Protein AF-A0A3C0JA86-F1 (afdb_monomer_lite)

pLDDT: mean 90.75, std 8.88, range [46.28, 97.94]

Foldseek 3Di:
DQDKDWPCRVCVPDDDPDTAIAREEDQDLVPAAARHEHEFEDDPPDTSLVCPVSNVVRHHPYYHYDPPDPPVRDDDD

Sequence (77 aa):
MSRSMSLSQLLPDMALPRDSVITGLVMDSRAVRPGDAFVAIAGFGTHGLAFAEQARARGAAVVLFEPPAPAEFPTPA

Structure (mmCIF, N/CA/C/O backbone):
data_AF-A0A3C0JA86-F1
#
_entry.id   AF-A0A3C0JA86-F1
#
loop_
_atom_site.group_PDB
_atom_site.id
_atom_site.type_symbol
_atom_site.label_atom_id
_atom_site.label_alt_id
_atom_site.label_comp_id
_atom_site.label_asym_id
_atom_site.label_entity_id
_atom_site.label_seq_id
_atom_site.pdbx_PDB_ins_code
_atom_site.Cartn_x
_atom_site.Cartn_y
_atom_site.Cartn_z
_atom_site.occupancy
_atom_site.B_iso_or_equiv
_atom_site.auth_seq_id
_atom_site.auth_comp_id
_atom_site.auth_asym_id
_atom_site.auth_atom_id
_atom_site.pdbx_PDB_model_num
ATOM 1 N N . MET A 1 1 ? 0.539 -3.143 19.782 1.00 46.28 1 MET A N 1
ATOM 2 C CA . MET A 1 1 ? -0.254 -1.903 19.671 1.00 46.28 1 MET A CA 1
ATOM 3 C C . MET A 1 1 ? 0.024 -1.312 18.302 1.00 46.28 1 MET A C 1
ATOM 5 O O . MET A 1 1 ? 1.030 -0.636 18.145 1.00 46.28 1 MET A O 1
ATOM 9 N N . SER A 1 2 ? -0.787 -1.642 17.297 1.00 57.12 2 SER A N 1
ATOM 10 C CA . SER A 1 2 ? -0.704 -0.972 15.996 1.00 57.12 2 SER A CA 1
ATOM 11 C C . SER A 1 2 ? -1.376 0.387 16.161 1.00 57.12 2 SER A C 1
ATOM 13 O O . SER A 1 2 ? -2.566 0.440 16.462 1.00 57.12 2 SER A O 1
ATOM 15 N N . ARG A 1 3 ? -0.614 1.481 16.086 1.00 79.81 3 ARG A N 1
ATOM 16 C CA . ARG A 1 3 ? -1.204 2.824 16.087 1.00 79.81 3 ARG A CA 1
ATOM 17 C C . ARG A 1 3 ? -1.831 3.046 14.716 1.00 79.81 3 ARG A C 1
ATOM 19 O O . ARG A 1 3 ? -1.108 3.132 13.731 1.00 79.81 3 ARG A O 1
ATOM 26 N N . SER A 1 4 ? -3.157 3.113 14.664 1.00 91.12 4 SER A N 1
ATOM 27 C CA . SER A 1 4 ? -3.862 3.566 13.466 1.00 91.12 4 SER A CA 1
ATOM 28 C C . SER A 1 4 ? -3.598 5.058 13.244 1.00 91.12 4 SER A C 1
ATOM 30 O O . SER A 1 4 ? -3.523 5.818 14.212 1.00 91.12 4 SER A O 1
ATOM 32 N N . MET A 1 5 ? -3.448 5.472 11.989 1.00 94.12 5 MET A N 1
ATOM 33 C CA . MET A 1 5 ? -3.126 6.851 11.600 1.00 94.12 5 MET A CA 1
ATOM 34 C C . MET A 1 5 ? -3.749 7.160 10.236 1.00 94.12 5 MET A C 1
ATOM 36 O O . MET A 1 5 ? -3.817 6.269 9.391 1.00 94.12 5 MET A O 1
ATOM 40 N N . SER A 1 6 ? -4.228 8.387 10.011 1.00 95.62 6 SER A N 1
ATOM 41 C CA . SER A 1 6 ? -4.700 8.793 8.680 1.00 95.62 6 SER A CA 1
ATOM 42 C C . SER A 1 6 ? -3.522 9.096 7.751 1.00 95.62 6 SER A C 1
ATOM 44 O O . SER A 1 6 ? -2.446 9.503 8.204 1.00 95.62 6 SER A O 1
ATOM 46 N N . LEU A 1 7 ? -3.709 8.901 6.445 1.00 94.50 7 LEU A N 1
ATOM 47 C CA . LEU A 1 7 ? -2.691 9.225 5.448 1.00 94.50 7 LEU A CA 1
ATOM 48 C C . LEU A 1 7 ? -2.348 10.715 5.450 1.00 94.50 7 LEU A C 1
ATOM 50 O O . LEU A 1 7 ? -1.177 11.049 5.313 1.00 94.50 7 LEU A O 1
ATOM 54 N N . SER A 1 8 ? -3.331 11.597 5.639 1.00 95.75 8 SER A N 1
ATOM 55 C CA . SER A 1 8 ? -3.109 13.045 5.747 1.00 95.75 8 SER A CA 1
ATOM 56 C C . SER A 1 8 ? -2.196 13.404 6.916 1.00 95.75 8 SER A C 1
ATOM 58 O O . SER A 1 8 ? -1.389 14.321 6.821 1.00 95.75 8 SER A O 1
ATOM 60 N N . GLN A 1 9 ? -2.270 12.649 8.012 1.00 94.75 9 GLN A N 1
ATOM 61 C CA . GLN A 1 9 ? -1.379 12.835 9.147 1.00 94.75 9 GLN A CA 1
ATOM 62 C C . GLN A 1 9 ? 0.031 12.305 8.859 1.00 94.75 9 GLN A C 1
ATOM 64 O O . GLN A 1 9 ? 0.997 12.820 9.418 1.00 94.75 9 GLN A O 1
ATOM 69 N N . LEU A 1 10 ? 0.149 11.241 8.054 1.00 93.50 10 LEU A N 1
ATOM 70 C CA . LEU A 1 10 ? 1.435 10.625 7.705 1.00 93.50 10 LEU A CA 1
ATOM 71 C C . LEU A 1 10 ? 2.183 11.444 6.650 1.00 93.50 10 LEU A C 1
ATOM 73 O O . LEU A 1 10 ? 3.404 11.559 6.715 1.00 93.50 10 LEU A O 1
ATOM 77 N N . LEU A 1 11 ? 1.446 11.991 5.686 1.00 93.06 11 LEU A N 1
ATOM 78 C CA . LEU A 1 11 ? 1.943 12.723 4.527 1.00 93.06 11 LEU A CA 1
ATOM 79 C C . LEU A 1 11 ? 1.260 14.102 4.460 1.00 93.06 11 LEU A C 1
ATOM 81 O O . LEU A 1 11 ? 0.485 14.351 3.534 1.00 93.06 11 LEU A O 1
ATOM 85 N N . PRO A 1 12 ? 1.520 14.998 5.431 1.00 93.44 12 PRO A N 1
ATOM 86 C CA . PRO A 1 12 ? 0.813 16.277 5.543 1.00 93.44 12 PRO A CA 1
ATOM 87 C C . PRO A 1 12 ? 1.028 17.206 4.344 1.00 93.44 12 PRO A C 1
ATOM 89 O O . PRO A 1 12 ? 0.163 18.023 4.041 1.00 93.44 12 PRO A O 1
ATOM 92 N N . ASP A 1 13 ? 2.147 17.048 3.635 1.00 93.56 13 ASP A N 1
ATOM 93 C CA . ASP A 1 13 ? 2.532 17.898 2.506 1.00 93.56 13 ASP A CA 1
ATOM 94 C C . ASP A 1 13 ? 2.167 17.296 1.133 1.00 93.56 13 ASP A C 1
ATOM 96 O O . ASP A 1 13 ? 2.587 17.809 0.095 1.00 93.56 13 ASP A O 1
ATOM 100 N N . MET A 1 14 ? 1.388 16.204 1.095 1.00 88.81 14 MET A N 1
ATOM 101 C CA . MET A 1 14 ? 0.880 15.622 -0.154 1.00 88.81 14 MET A CA 1
ATOM 102 C C . MET A 1 14 ? -0.598 15.931 -0.386 1.00 88.81 14 MET A C 1
ATOM 104 O O . MET A 1 14 ? -1.442 15.769 0.493 1.00 88.81 14 MET A O 1
ATOM 108 N N . ALA A 1 15 ? -0.938 16.248 -1.638 1.00 88.56 15 ALA A N 1
ATOM 109 C CA . ALA A 1 15 ? -2.318 16.204 -2.102 1.00 88.56 15 ALA A CA 1
ATOM 110 C C . ALA A 1 15 ? -2.754 14.740 -2.269 1.00 88.56 15 ALA A C 1
ATOM 112 O O . ALA A 1 15 ? -2.348 14.058 -3.212 1.00 88.56 15 ALA A O 1
ATOM 113 N N . LEU A 1 16 ? -3.575 14.252 -1.340 1.00 89.81 16 LEU A N 1
ATOM 114 C CA . LEU A 1 16 ? -4.064 12.877 -1.341 1.00 89.81 16 LEU A CA 1
ATOM 115 C C . LEU A 1 16 ? -5.447 12.795 -2.003 1.00 89.81 16 LEU A C 1
ATOM 117 O O . LEU A 1 16 ? -6.323 13.598 -1.678 1.00 89.81 16 LEU A O 1
ATOM 121 N N . PRO A 1 17 ? -5.701 11.803 -2.876 1.00 86.75 17 PRO A N 1
ATOM 122 C CA . PRO A 1 17 ? -7.015 11.633 -3.497 1.00 86.75 17 PRO A CA 1
ATOM 123 C C . PRO A 1 17 ? -8.093 11.234 -2.479 1.00 86.75 17 PRO A C 1
ATOM 125 O O . PRO A 1 17 ? -9.270 11.541 -2.668 1.00 86.75 17 PRO A O 1
ATOM 128 N N . ARG A 1 18 ? -7.704 10.535 -1.404 1.00 89.56 18 ARG A N 1
ATOM 129 C CA . ARG A 1 18 ? -8.564 10.145 -0.281 1.00 89.56 18 ARG A CA 1
ATOM 130 C C . ARG A 1 18 ? -7.739 10.063 0.997 1.00 89.56 18 ARG A C 1
ATOM 132 O O . ARG A 1 18 ? -6.632 9.530 0.978 1.00 89.56 18 ARG A O 1
ATOM 139 N N . ASP A 1 19 ? -8.311 10.513 2.109 1.00 92.81 19 ASP A N 1
ATOM 140 C CA . ASP A 1 19 ? -7.687 10.374 3.423 1.00 92.81 19 ASP A CA 1
ATOM 141 C C . ASP A 1 19 ? -8.083 9.042 4.076 1.00 92.81 19 ASP A C 1
ATOM 143 O O . ASP A 1 19 ? -9.156 8.910 4.666 1.00 92.81 19 ASP A O 1
ATOM 147 N N . SER A 1 20 ? -7.243 8.021 3.900 1.00 93.75 20 SER A N 1
ATOM 148 C CA . SER A 1 20 ? -7.497 6.667 4.410 1.00 93.75 20 SER A CA 1
ATOM 149 C C . SER A 1 20 ? -6.800 6.441 5.747 1.00 93.75 20 SER A C 1
ATOM 151 O O . SER A 1 20 ? -5.683 6.908 5.955 1.00 93.75 20 SER A O 1
ATOM 153 N N . VAL A 1 21 ? -7.429 5.689 6.651 1.00 95.50 21 VAL A N 1
ATOM 154 C CA . VAL A 1 21 ? -6.779 5.242 7.890 1.00 95.50 21 VAL A CA 1
ATOM 155 C C . VAL A 1 21 ? -5.987 3.973 7.608 1.00 95.50 21 VAL A C 1
ATOM 157 O O . VAL A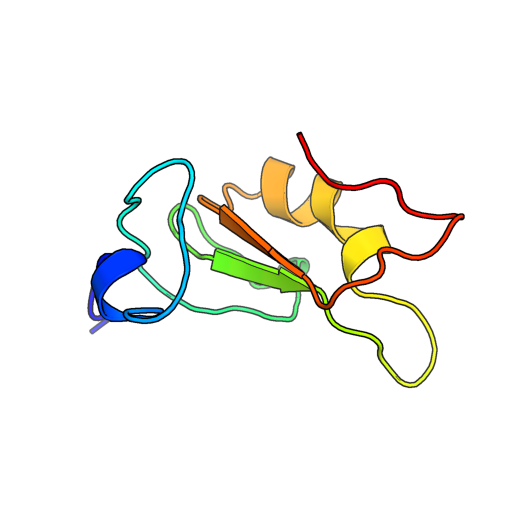 1 21 ? -6.532 3.009 7.075 1.00 95.50 21 VAL A O 1
ATOM 160 N N . ILE A 1 22 ? -4.718 3.969 8.002 1.00 95.94 22 ILE A N 1
ATOM 161 C CA . ILE A 1 22 ? -3.826 2.816 7.900 1.00 95.94 22 ILE A CA 1
ATOM 162 C C . ILE A 1 22 ? -3.463 2.306 9.293 1.00 95.94 22 ILE A C 1
ATOM 164 O O . ILE A 1 22 ? -3.417 3.068 10.262 1.00 95.94 22 ILE A O 1
ATOM 168 N N . THR A 1 23 ? -3.200 1.008 9.407 1.00 96.12 23 THR A N 1
ATOM 169 C CA . THR A 1 23 ? -2.802 0.357 10.668 1.00 96.12 23 THR A CA 1
ATOM 170 C C . THR A 1 23 ? -1.317 0.022 10.742 1.00 96.12 23 THR A C 1
ATOM 172 O O . THR A 1 23 ? -0.823 -0.338 11.812 1.00 96.12 23 THR A O 1
ATOM 175 N N . GLY A 1 24 ? -0.607 0.151 9.624 1.00 95.00 24 GLY A N 1
ATOM 176 C CA . GLY A 1 24 ? 0.801 -0.189 9.499 1.00 95.00 24 GLY A CA 1
ATOM 177 C C . GLY A 1 24 ? 1.367 0.209 8.141 1.00 95.00 24 GLY A C 1
ATOM 178 O O . GLY A 1 24 ? 0.623 0.499 7.205 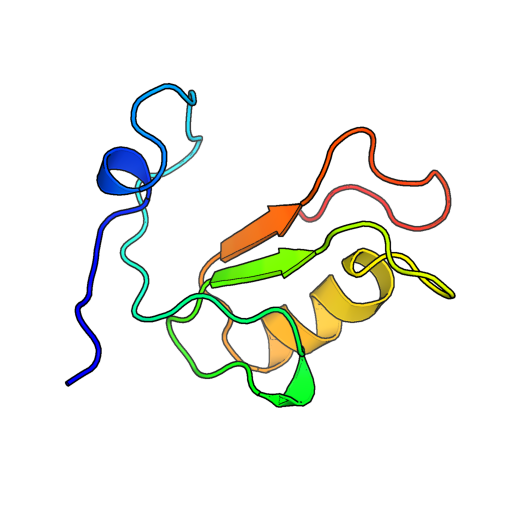1.00 95.00 24 GLY A O 1
ATOM 179 N N . LEU A 1 25 ? 2.696 0.219 8.053 1.00 95.50 25 LEU A N 1
ATOM 180 C CA . LEU A 1 25 ? 3.458 0.400 6.819 1.00 95.50 25 LEU A CA 1
ATOM 181 C C . LEU A 1 25 ? 4.286 -0.858 6.585 1.00 95.50 25 LEU A C 1
ATOM 183 O O . LEU A 1 25 ? 5.012 -1.297 7.479 1.00 95.50 25 LEU A O 1
ATOM 187 N N . VAL A 1 26 ? 4.173 -1.441 5.395 1.00 95.94 26 VAL A N 1
ATOM 188 C CA . VAL A 1 26 ? 4.819 -2.712 5.069 1.00 95.94 26 VAL A CA 1
ATOM 189 C C . VAL A 1 26 ? 5.438 -2.644 3.675 1.00 95.94 26 VAL A C 1
ATOM 191 O O . VAL A 1 26 ? 4.771 -2.268 2.720 1.00 95.94 26 VAL A O 1
ATOM 194 N N . MET A 1 27 ? 6.705 -3.046 3.544 1.00 94.94 27 MET A N 1
ATOM 195 C CA . MET A 1 27 ? 7.395 -3.159 2.244 1.00 94.94 27 MET A CA 1
ATOM 196 C C . MET A 1 27 ? 7.389 -4.581 1.669 1.00 94.94 27 MET A C 1
ATOM 198 O O . MET A 1 27 ? 7.589 -4.762 0.473 1.00 94.94 27 MET A O 1
ATOM 202 N N . ASP A 1 28 ? 7.174 -5.608 2.496 1.00 95.12 28 ASP A N 1
ATOM 203 C CA . ASP A 1 28 ? 7.056 -6.994 2.032 1.00 95.12 28 ASP A CA 1
ATOM 204 C C . ASP A 1 28 ? 5.578 -7.335 1.801 1.00 95.12 28 ASP A C 1
ATOM 206 O O . ASP A 1 28 ? 4.801 -7.454 2.751 1.00 95.12 28 ASP A O 1
ATOM 210 N N . SER A 1 29 ? 5.176 -7.526 0.542 1.00 96.12 29 SER A N 1
ATOM 211 C CA . SER A 1 29 ? 3.791 -7.855 0.170 1.00 96.12 29 SER A CA 1
ATOM 212 C C . SER A 1 29 ? 3.266 -9.100 0.904 1.00 96.12 29 SER A C 1
ATOM 214 O O . SER A 1 29 ? 2.069 -9.204 1.188 1.00 96.12 29 SER A O 1
ATOM 216 N N . ARG A 1 30 ? 4.154 -10.027 1.292 1.00 96.25 30 ARG A N 1
ATOM 217 C CA . ARG A 1 30 ? 3.838 -11.257 2.041 1.00 96.25 30 ARG A CA 1
ATOM 218 C C . ARG A 1 30 ? 3.566 -11.009 3.524 1.00 96.25 30 ARG A C 1
ATOM 220 O O . ARG A 1 30 ? 2.988 -11.873 4.182 1.00 96.25 30 ARG A O 1
ATOM 227 N N . ALA A 1 31 ? 3.949 -9.849 4.047 1.00 97.19 31 ALA A N 1
ATOM 228 C CA . ALA A 1 31 ? 3.702 -9.444 5.427 1.00 97.19 31 ALA A CA 1
ATOM 229 C C . ALA A 1 31 ? 2.474 -8.529 5.581 1.00 97.19 31 ALA A C 1
ATOM 231 O O . ALA A 1 31 ? 2.000 -8.367 6.701 1.00 97.19 31 ALA A O 1
ATOM 232 N N . VAL A 1 32 ? 1.927 -7.991 4.481 1.00 97.94 32 VAL A N 1
ATOM 233 C CA . VAL A 1 32 ? 0.716 -7.144 4.471 1.00 97.94 32 VAL A CA 1
ATOM 234 C C . VAL A 1 32 ? -0.439 -7.792 5.237 1.00 97.94 32 VAL A C 1
ATOM 236 O O . VAL A 1 32 ? -0.707 -8.989 5.101 1.00 97.94 32 VAL A O 1
ATOM 239 N N . ARG A 1 33 ? -1.153 -7.002 6.027 1.00 96.69 33 ARG A N 1
ATOM 240 C CA . ARG A 1 33 ? -2.400 -7.397 6.682 1.00 96.69 33 ARG A CA 1
ATOM 241 C C . ARG A 1 33 ? -3.510 -6.430 6.262 1.00 96.69 33 ARG A C 1
ATOM 243 O O . ARG A 1 33 ? -3.207 -5.307 5.854 1.00 96.69 33 ARG A O 1
ATOM 250 N N . PRO A 1 34 ? -4.789 -6.835 6.366 1.00 96.81 34 PRO A N 1
ATOM 251 C CA . PRO A 1 34 ? -5.902 -5.929 6.124 1.00 96.81 34 PRO A CA 1
ATOM 252 C C . PRO A 1 34 ? -5.753 -4.621 6.911 1.00 96.81 34 PRO A C 1
ATOM 254 O O . PRO A 1 34 ? -5.624 -4.663 8.134 1.00 96.81 34 PRO A O 1
ATOM 257 N N . GLY A 1 35 ? -5.765 -3.486 6.208 1.00 95.38 35 GLY A N 1
ATOM 258 C CA . GLY A 1 35 ? -5.592 -2.151 6.800 1.00 95.38 35 GLY A CA 1
ATOM 259 C C . GLY A 1 35 ? -4.179 -1.566 6.703 1.00 95.38 35 GLY A C 1
ATOM 260 O O . GLY A 1 35 ? -3.999 -0.375 6.961 1.00 95.38 35 GLY A O 1
ATOM 261 N N . ASP A 1 36 ? -3.175 -2.347 6.304 1.00 97.25 36 ASP A N 1
ATOM 262 C CA . ASP A 1 36 ? -1.819 -1.827 6.113 1.00 97.25 36 ASP A CA 1
ATOM 263 C C . ASP A 1 36 ? -1.701 -1.014 4.817 1.00 97.25 36 ASP A C 1
ATOM 265 O O . ASP A 1 36 ? -2.376 -1.285 3.821 1.00 97.25 36 ASP A O 1
ATOM 269 N N . ALA A 1 37 ? -0.791 -0.044 4.807 1.00 96.56 37 ALA A N 1
ATOM 270 C CA . ALA A 1 37 ? -0.279 0.553 3.583 1.00 96.56 37 ALA A CA 1
ATOM 271 C C . ALA A 1 37 ? 0.938 -0.236 3.087 1.00 96.56 37 ALA A C 1
ATOM 273 O O . ALA A 1 37 ? 1.895 -0.475 3.830 1.00 96.56 37 ALA A O 1
ATOM 274 N N . PHE A 1 38 ? 0.906 -0.618 1.813 1.00 97.50 38 PHE A N 1
ATOM 275 C CA . PHE A 1 38 ? 2.034 -1.241 1.135 1.00 97.50 38 PHE A CA 1
ATOM 276 C C . PHE A 1 38 ? 2.933 -0.172 0.511 1.00 97.50 38 PHE A C 1
ATOM 278 O O . PHE A 1 38 ? 2.442 0.709 -0.190 1.00 97.50 38 PHE A O 1
ATOM 285 N N . VAL A 1 39 ? 4.239 -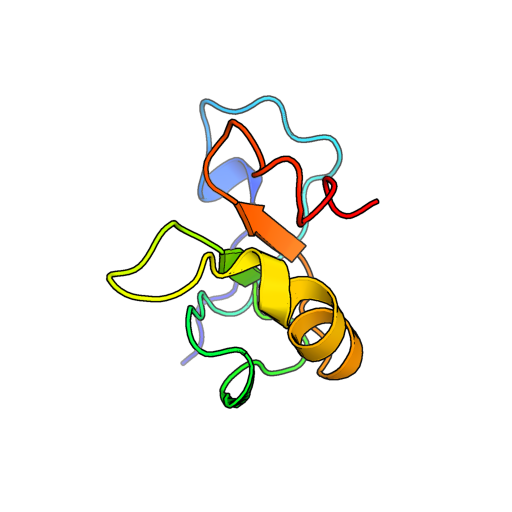0.249 0.762 1.00 96.19 39 VAL A N 1
ATOM 286 C CA . VAL A 1 39 ? 5.236 0.714 0.276 1.00 96.19 39 VAL A CA 1
ATOM 287 C C . VAL A 1 39 ? 6.077 0.067 -0.824 1.00 96.19 39 VAL A C 1
ATOM 289 O O . VAL A 1 39 ? 6.911 -0.800 -0.567 1.00 96.19 39 VAL A O 1
ATOM 292 N N . ALA A 1 40 ? 5.841 0.499 -2.058 1.00 95.56 40 ALA A N 1
ATOM 293 C CA . ALA A 1 40 ? 6.419 -0.014 -3.289 1.00 95.56 40 ALA A CA 1
ATOM 294 C C . ALA A 1 40 ? 7.494 0.936 -3.842 1.00 95.56 40 ALA A C 1
ATOM 296 O O . ALA A 1 40 ? 7.213 1.805 -4.665 1.00 95.56 40 ALA A O 1
ATOM 297 N N . ILE A 1 41 ? 8.737 0.747 -3.412 1.00 92.56 41 ILE A N 1
ATOM 298 C CA . ILE A 1 41 ? 9.897 1.534 -3.867 1.00 92.56 41 ILE A CA 1
ATOM 299 C C . ILE A 1 41 ? 10.831 0.699 -4.748 1.00 92.56 41 ILE A C 1
ATOM 301 O O . ILE A 1 41 ? 10.704 -0.532 -4.813 1.00 92.56 41 ILE A O 1
ATOM 305 N N . ALA A 1 42 ? 11.775 1.354 -5.426 1.00 89.12 42 ALA A N 1
ATOM 306 C CA . ALA A 1 42 ? 12.820 0.665 -6.170 1.00 89.12 42 ALA A CA 1
ATOM 307 C C . ALA A 1 42 ? 13.773 -0.081 -5.215 1.00 89.12 42 ALA A C 1
ATOM 309 O O . ALA A 1 42 ? 14.313 0.491 -4.269 1.00 89.12 42 ALA A O 1
ATOM 310 N N . GLY A 1 43 ? 13.980 -1.379 -5.458 1.00 81.00 43 GLY A N 1
ATOM 311 C CA . GLY A 1 43 ? 14.963 -2.199 -4.745 1.00 81.00 43 GLY A CA 1
ATOM 312 C C . GLY A 1 43 ? 16.139 -2.614 -5.632 1.00 81.00 43 GLY A C 1
ATOM 313 O O . GLY A 1 43 ? 16.170 -2.332 -6.825 1.00 81.00 43 GLY A O 1
ATOM 314 N N . PHE A 1 44 ? 17.081 -3.375 -5.066 1.00 77.00 44 PHE A N 1
ATOM 315 C CA . PHE A 1 44 ? 18.287 -3.858 -5.764 1.00 77.00 44 PHE A CA 1
ATOM 316 C C . PHE A 1 44 ? 18.036 -4.884 -6.891 1.00 77.00 44 PHE A C 1
ATOM 318 O O . PHE A 1 44 ? 18.980 -5.258 -7.579 1.00 77.00 44 PHE A O 1
ATOM 325 N N . GLY A 1 45 ? 16.801 -5.357 -7.094 1.00 80.25 45 GLY A N 1
ATOM 326 C CA . GLY A 1 45 ? 16.501 -6.378 -8.111 1.00 80.25 45 GLY A CA 1
ATOM 327 C C . GLY A 1 45 ? 15.133 -6.272 -8.781 1.00 80.25 45 GLY A C 1
ATOM 328 O O . GLY A 1 45 ? 14.976 -6.718 -9.911 1.00 80.25 45 GLY A O 1
ATOM 329 N N . THR A 1 46 ? 14.136 -5.684 -8.122 1.00 85.94 46 THR A N 1
ATOM 330 C CA . THR A 1 46 ? 12.819 -5.440 -8.718 1.00 85.94 46 THR A CA 1
ATOM 331 C C . THR A 1 46 ? 12.151 -4.259 -8.024 1.00 85.94 46 THR A C 1
ATOM 333 O O . THR A 1 46 ? 12.420 -3.989 -6.849 1.00 85.94 46 THR A O 1
ATOM 336 N N . HIS A 1 47 ? 11.300 -3.538 -8.748 1.00 91.44 47 HIS A N 1
ATOM 337 C CA . HIS A 1 47 ? 10.489 -2.477 -8.166 1.00 91.44 47 HIS A CA 1
ATOM 338 C C . HIS A 1 47 ? 9.340 -3.091 -7.364 1.00 91.44 47 HIS A C 1
ATOM 340 O O . HIS A 1 47 ? 8.674 -4.006 -7.845 1.00 91.44 47 HIS A O 1
ATOM 346 N N . GLY A 1 48 ? 9.022 -2.548 -6.186 1.00 93.12 48 GLY A N 1
ATOM 347 C CA . GLY A 1 48 ? 7.927 -3.065 -5.352 1.00 93.12 48 GLY A CA 1
ATOM 348 C C . GLY A 1 48 ? 6.545 -3.049 -6.027 1.00 93.12 48 GLY A C 1
ATOM 349 O O . GLY A 1 48 ? 5.644 -3.775 -5.611 1.00 93.12 48 GLY A O 1
ATOM 350 N N . LEU A 1 49 ? 6.387 -2.278 -7.111 1.00 95.62 49 LEU A N 1
ATOM 351 C CA . LEU A 1 49 ? 5.149 -2.211 -7.899 1.00 95.62 49 LEU A CA 1
ATOM 352 C C . LEU A 1 49 ? 4.832 -3.545 -8.589 1.00 95.62 49 LEU A C 1
ATOM 354 O O . LEU A 1 49 ? 3.659 -3.850 -8.787 1.00 95.62 49 LEU A O 1
ATOM 358 N N . ALA A 1 50 ? 5.841 -4.392 -8.823 1.00 94.19 50 ALA A N 1
ATOM 359 C CA . ALA A 1 50 ? 5.653 -5.773 -9.266 1.00 94.19 50 ALA A CA 1
ATOM 360 C C . ALA A 1 50 ? 4.759 -6.597 -8.317 1.00 94.19 50 ALA A C 1
ATOM 362 O O . ALA A 1 50 ? 4.170 -7.596 -8.726 1.00 94.19 50 ALA A O 1
ATOM 363 N N . PHE A 1 51 ? 4.630 -6.175 -7.053 1.00 95.00 51 PHE A N 1
ATOM 364 C CA . PHE A 1 51 ? 3.863 -6.870 -6.019 1.00 95.00 51 PHE A CA 1
ATOM 365 C C . PHE A 1 51 ? 2.625 -6.098 -5.541 1.00 95.00 51 PHE A C 1
ATOM 367 O O . PHE A 1 51 ? 1.988 -6.517 -4.570 1.00 95.00 51 PHE A O 1
ATOM 374 N N . ALA A 1 52 ? 2.249 -5.002 -6.211 1.00 95.44 52 ALA A N 1
ATOM 375 C CA . ALA A 1 52 ? 1.090 -4.192 -5.828 1.00 95.44 52 ALA A CA 1
ATOM 376 C C . ALA A 1 52 ? -0.215 -5.009 -5.833 1.00 95.44 52 ALA A C 1
ATOM 378 O O . ALA A 1 52 ? -1.000 -4.942 -4.887 1.00 95.44 52 ALA A O 1
ATOM 379 N N . GLU A 1 53 ? -0.404 -5.862 -6.842 1.00 95.38 53 GLU A N 1
ATOM 380 C CA . GLU A 1 53 ? -1.564 -6.756 -6.940 1.00 95.38 53 GLU A CA 1
ATOM 381 C C . GLU A 1 53 ? -1.623 -7.780 -5.804 1.00 95.38 53 GLU A C 1
ATOM 383 O O . GLU A 1 53 ? -2.680 -8.026 -5.221 1.00 95.38 53 GLU A O 1
ATOM 388 N N . GLN A 1 54 ? -0.471 -8.335 -5.424 1.00 96.31 54 GLN A N 1
ATOM 389 C CA . GLN A 1 54 ? -0.382 -9.249 -4.292 1.00 96.31 54 GLN A CA 1
ATOM 390 C C . GLN A 1 54 ? -0.723 -8.541 -2.975 1.00 96.31 54 GLN A C 1
ATOM 392 O O . GLN A 1 54 ? -1.438 -9.100 -2.144 1.00 96.31 54 GLN A O 1
ATOM 397 N N . ALA A 1 55 ? -0.232 -7.316 -2.774 1.00 97.31 55 ALA A N 1
ATOM 398 C CA . ALA A 1 55 ? -0.554 -6.522 -1.594 1.00 97.31 55 ALA A CA 1
ATOM 399 C C . ALA A 1 55 ? -2.057 -6.201 -1.526 1.00 97.31 55 ALA A C 1
ATOM 401 O O . ALA A 1 55 ? -2.678 -6.387 -0.476 1.00 97.31 55 ALA A O 1
ATOM 402 N N . ARG A 1 56 ? -2.662 -5.818 -2.659 1.00 95.81 56 ARG A N 1
ATOM 403 C CA . ARG A 1 56 ? -4.108 -5.589 -2.782 1.00 95.81 56 ARG A CA 1
ATOM 404 C C . ARG A 1 56 ? -4.910 -6.835 -2.413 1.00 95.81 56 ARG A C 1
ATOM 406 O O . ARG A 1 56 ? -5.804 -6.758 -1.575 1.00 95.81 56 ARG A O 1
ATOM 413 N N . ALA A 1 57 ? -4.547 -7.995 -2.961 1.00 97.00 57 ALA A N 1
ATOM 414 C CA . ALA A 1 57 ? -5.212 -9.265 -2.661 1.00 97.00 57 ALA A CA 1
ATOM 415 C C . ALA A 1 57 ? -5.139 -9.657 -1.171 1.00 97.00 57 ALA A C 1
ATOM 417 O O . ALA A 1 57 ? -6.001 -10.382 -0.679 1.00 97.00 57 ALA A O 1
ATOM 418 N N . ARG A 1 58 ? -4.130 -9.170 -0.437 1.00 97.56 58 ARG A N 1
ATOM 419 C CA . ARG A 1 58 ? -3.950 -9.417 1.006 1.00 97.56 58 ARG A CA 1
ATOM 420 C C . ARG A 1 58 ? -4.586 -8.345 1.897 1.00 97.56 58 ARG A C 1
ATOM 422 O O . ARG A 1 58 ? -4.516 -8.458 3.120 1.00 97.56 58 ARG A O 1
ATOM 429 N N . GLY A 1 59 ? -5.247 -7.351 1.304 1.00 96.44 59 GLY A N 1
ATOM 430 C CA . GLY A 1 59 ? -6.018 -6.335 2.018 1.00 96.44 59 GLY A CA 1
ATOM 431 C C . GLY A 1 59 ? -5.252 -5.052 2.325 1.00 96.44 59 GLY A C 1
ATOM 432 O O . GLY A 1 59 ? -5.638 -4.341 3.255 1.00 96.44 59 GLY A O 1
ATOM 433 N N . ALA A 1 60 ? -4.189 -4.740 1.575 1.00 97.19 60 ALA A N 1
ATOM 434 C CA . ALA A 1 60 ? -3.588 -3.413 1.654 1.00 97.19 60 ALA A CA 1
ATOM 435 C C . ALA A 1 60 ? -4.673 -2.345 1.435 1.00 97.19 60 ALA A C 1
ATOM 437 O O . ALA A 1 60 ? -5.396 -2.381 0.439 1.00 97.19 60 ALA A O 1
ATOM 438 N N . ALA A 1 61 ? -4.786 -1.407 2.372 1.00 95.75 61 ALA A N 1
ATOM 439 C CA . ALA A 1 61 ? -5.721 -0.294 2.266 1.00 95.75 61 ALA A CA 1
ATOM 440 C C . ALA A 1 61 ? -5.248 0.738 1.233 1.00 95.75 61 ALA A C 1
ATOM 442 O O . ALA A 1 61 ? -6.060 1.427 0.622 1.00 95.75 61 ALA A O 1
ATOM 443 N N . VAL A 1 62 ? -3.927 0.861 1.066 1.00 95.62 62 VAL A N 1
ATOM 444 C CA . VAL A 1 62 ? -3.266 1.869 0.231 1.00 95.62 62 VAL A CA 1
ATOM 445 C C . VAL A 1 62 ? -1.980 1.271 -0.340 1.00 95.62 62 VAL A C 1
ATOM 447 O O . VAL A 1 62 ? -1.274 0.548 0.365 1.00 95.62 62 VAL A O 1
ATOM 450 N N . VAL A 1 63 ? -1.645 1.606 -1.588 1.00 95.31 63 VAL A N 1
ATOM 451 C CA . VAL A 1 63 ? -0.311 1.379 -2.161 1.00 95.31 63 VAL A CA 1
ATOM 452 C C . VAL A 1 63 ? 0.374 2.731 -2.337 1.00 95.31 63 VAL A C 1
ATOM 454 O O . VAL A 1 63 ? -0.097 3.578 -3.090 1.00 95.31 63 VAL A O 1
ATOM 457 N N . LEU A 1 64 ? 1.479 2.933 -1.628 1.00 94.38 64 LEU A N 1
ATOM 458 C CA . LEU A 1 64 ? 2.375 4.074 -1.789 1.00 94.38 64 LEU A CA 1
ATOM 459 C C . LEU A 1 64 ? 3.525 3.640 -2.688 1.00 94.38 64 LEU A C 1
ATOM 461 O O . LEU A 1 64 ? 4.080 2.567 -2.472 1.00 94.38 64 LEU A O 1
ATOM 465 N N . PHE A 1 65 ? 3.905 4.449 -3.669 1.00 93.75 65 PHE A N 1
ATOM 466 C CA . PHE A 1 65 ? 5.023 4.120 -4.548 1.00 93.75 65 PHE A CA 1
ATOM 467 C C . PHE A 1 65 ? 5.894 5.339 -4.836 1.00 93.75 65 PHE A C 1
ATOM 469 O O . PHE A 1 65 ? 5.438 6.478 -4.739 1.00 93.75 65 PHE A O 1
ATOM 476 N N . GLU A 1 66 ? 7.153 5.083 -5.178 1.00 88.94 66 GLU A N 1
ATOM 477 C CA . GLU A 1 66 ? 8.089 6.115 -5.617 1.00 88.94 66 GLU A CA 1
ATOM 478 C C . GLU A 1 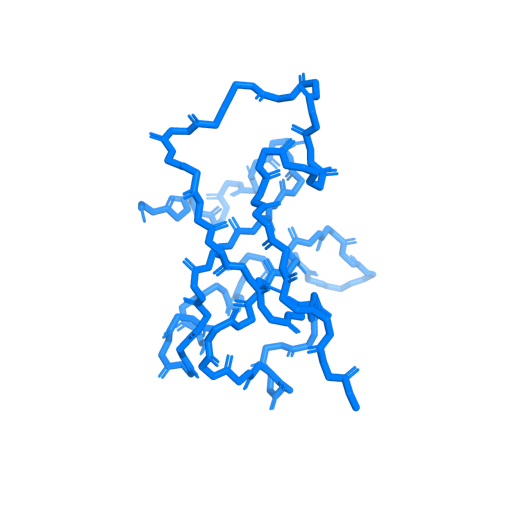66 ? 7.854 6.449 -7.101 1.00 88.94 66 GLU A C 1
ATOM 480 O O . GLU A 1 66 ? 7.902 5.548 -7.941 1.00 88.94 66 GLU A O 1
ATOM 485 N N . PRO A 1 67 ? 7.573 7.716 -7.454 1.00 86.19 67 PRO A N 1
ATOM 486 C CA . PRO A 1 67 ? 7.481 8.133 -8.845 1.00 86.19 67 PRO A CA 1
ATOM 487 C C . PRO A 1 67 ? 8.875 8.381 -9.465 1.00 86.19 67 PRO A C 1
ATOM 489 O O . PRO A 1 67 ? 9.784 8.833 -8.771 1.00 86.19 67 PRO A O 1
ATOM 492 N N . PRO A 1 68 ? 9.031 8.210 -10.791 1.00 87.81 68 PRO A N 1
ATOM 493 C CA . PRO A 1 68 ? 8.023 7.699 -11.715 1.00 87.81 68 PRO A CA 1
ATOM 494 C C . PRO A 1 68 ? 7.822 6.186 -11.557 1.00 87.81 68 PRO A C 1
ATOM 496 O O . PRO A 1 68 ? 8.769 5.448 -11.298 1.00 87.81 68 PRO A O 1
ATOM 499 N N . ALA A 1 69 ? 6.591 5.716 -11.780 1.00 86.00 69 ALA A N 1
ATOM 500 C CA . ALA A 1 69 ? 6.342 4.284 -11.897 1.00 86.00 69 ALA A CA 1
ATOM 501 C C . ALA A 1 69 ? 7.148 3.716 -13.089 1.00 86.00 69 ALA A C 1
ATOM 503 O O . ALA A 1 69 ? 7.165 4.346 -14.155 1.00 86.00 69 ALA A O 1
ATOM 504 N N . PRO A 1 70 ? 7.815 2.555 -12.950 1.00 85.75 70 PRO A N 1
ATOM 505 C CA . PRO A 1 70 ? 8.507 1.919 -14.064 1.00 85.75 70 PRO A CA 1
ATOM 506 C C . PRO A 1 70 ? 7.534 1.605 -15.201 1.00 85.75 70 PRO A C 1
ATOM 508 O O . PRO A 1 70 ? 6.404 1.198 -14.951 1.00 85.75 70 PRO A O 1
ATOM 511 N N . ALA A 1 71 ? 7.987 1.712 -16.452 1.00 84.25 71 ALA A N 1
ATOM 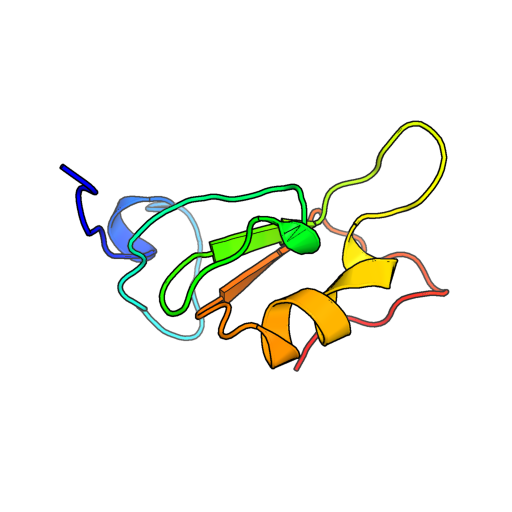512 C CA . ALA A 1 71 ? 7.143 1.446 -17.624 1.00 84.25 71 ALA A CA 1
ATOM 513 C C . ALA A 1 71 ? 6.507 0.039 -17.612 1.00 84.25 71 ALA A C 1
ATOM 515 O O . ALA A 1 71 ? 5.415 -0.157 -18.138 1.00 84.25 71 ALA A O 1
ATOM 516 N N . GLU A 1 72 ? 7.185 -0.925 -16.990 1.00 85.44 72 GLU A N 1
ATOM 517 C CA . GLU A 1 72 ? 6.742 -2.315 -16.846 1.00 85.44 72 GLU A CA 1
ATOM 518 C C . GLU A 1 72 ? 5.621 -2.494 -15.809 1.00 85.44 72 GLU A C 1
ATOM 520 O O . GLU A 1 72 ? 4.871 -3.468 -15.880 1.00 85.44 72 GLU A O 1
ATOM 525 N N . PHE A 1 73 ? 5.483 -1.564 -14.858 1.00 85.69 73 PHE A N 1
ATOM 526 C CA . PHE A 1 73 ? 4.518 -1.646 -13.763 1.00 85.69 73 PHE A CA 1
ATOM 527 C C . PHE A 1 73 ? 3.697 -0.354 -13.692 1.00 85.69 73 PHE A C 1
ATOM 529 O O . PHE A 1 73 ? 4.138 0.615 -13.067 1.00 85.69 73 PHE A O 1
ATOM 536 N N . PRO A 1 74 ? 2.511 -0.315 -14.329 1.00 77.94 74 PRO A N 1
ATOM 537 C CA . PRO A 1 74 ? 1.700 0.890 -14.367 1.00 77.94 74 PRO A CA 1
ATOM 538 C C . PRO A 1 74 ? 1.229 1.283 -12.968 1.00 77.94 74 PRO A C 1
ATOM 540 O O . PRO A 1 74 ? 1.111 0.454 -12.062 1.00 77.94 74 PRO A O 1
ATOM 543 N N . THR A 1 75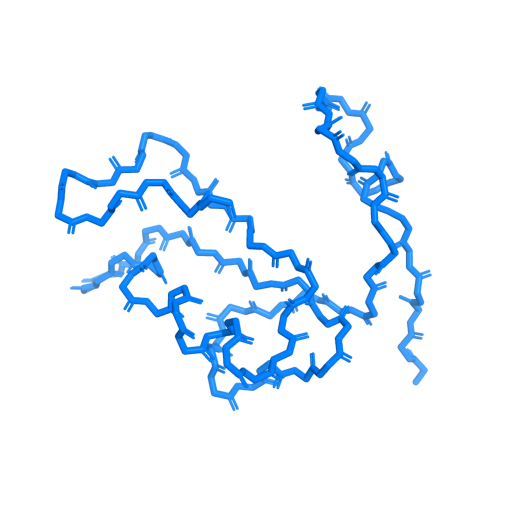 ? 0.924 2.569 -12.817 1.00 81.06 75 THR A N 1
ATOM 544 C CA . THR A 1 75 ? 0.387 3.127 -11.581 1.00 81.06 75 THR A CA 1
ATOM 545 C C . THR A 1 75 ? -0.866 2.356 -11.147 1.00 81.06 75 THR A C 1
ATOM 547 O O . THR A 1 75 ? -1.794 2.228 -11.952 1.00 81.06 75 THR A O 1
ATOM 550 N N . PRO A 1 76 ? -0.922 1.845 -9.904 1.00 78.12 76 PRO A N 1
ATOM 551 C CA . PRO A 1 76 ? -2.126 1.213 -9.377 1.00 78.12 76 PRO A CA 1
ATOM 552 C C . PRO A 1 76 ? -3.305 2.197 -9.401 1.00 78.12 76 PRO A C 1
ATOM 554 O O . PRO A 1 76 ? -3.123 3.375 -9.088 1.00 78.12 76 PRO A O 1
ATOM 557 N N . ALA A 1 77 ? -4.485 1.710 -9.798 1.00 66.12 77 ALA A N 1
ATOM 558 C CA . ALA A 1 77 ? -5.727 2.489 -9.861 1.00 66.12 77 ALA A CA 1
ATOM 559 C C . ALA A 1 77 ? -6.367 2.704 -8.483 1.00 66.12 77 ALA A C 1
ATOM 561 O O . ALA A 1 77 ? -6.298 1.768 -7.650 1.00 66.12 77 ALA A O 1
#

Secondary structure (DSSP, 8-state):
----EEHHHHSTTS--SS--EESEEES-TTT--TTEEEEE-B-SSSBGGGGHHHHHHTT-SEEEEPSSPPTTSPPP-

Radius of gyration: 12.16 Å; chains: 1; bounding box: 27×29×37 Å